Protein AF-A0A662Y427-F1 (afdb_monomer)

Secondary structure (DSSP, 8-state):
-HHHHHHTGGGGS-HHHHHHHHHHHHHHHHHHHHHHHHTT----GGGSSTTSHHHHHHHHHHHIIIIIHHHHHHHHHH-GGGHHHHHHHHHHHHHHHHHHHHHHHHS-GGGGSSSS-----

Solvent-accessible surface area (backbone atoms only — not comparable to full-atom values): 6923 Å² total; per-residue (Å²): 108,69,70,58,49,58,72,62,35,55,62,34,33,60,57,79,57,22,51,58,49,53,52,53,53,47,51,50,36,40,53,48,32,52,54,28,50,77,70,73,42,88,59,62,75,89,33,54,65,58,85,41,62,50,51,44,27,50,51,52,42,52,46,38,66,75,52,46,48,61,52,50,51,55,47,26,71,77,35,70,89,45,40,67,32,55,57,28,33,53,53,41,45,48,50,33,51,52,52,30,51,53,52,57,74,65,57,70,88,71,84,77,76,81,84,85,83,90,87,85,132

Sequence (121 aa):
MLIHGADLGSVARPLAVTLKWVDRVCAEFAQQAERSAALGLFVPPHLLNLDDEATRYRLQMNFIDYLVAPLWTTIGGLLPAARPMLGHLQANRLYFSEQAALLTARRPSSAVAGAATDAEG

Foldseek 3Di:
DVVVCVVVLQLLDAQVSVVVVLVVVLVVLLVVQVVCVVVVHDRDPLSPPSVDLLSSLVSSLCCLPPPNQVVLVVVCVVDVVSVSSNVNNVVNNVVSVVVNVVVVVPDDPPPPPPDPDDPDD

Structure (mmCIF, N/CA/C/O backbone):
data_AF-A0A662Y427-F1
#
_entry.id   AF-A0A662Y427-F1
#
loop_
_atom_site.group_PDB
_atom_site.id
_atom_site.type_symbol
_atom_site.label_atom_id
_atom_site.label_alt_id
_atom_site.label_comp_id
_atom_site.label_asym_id
_atom_site.label_entity_id
_atom_site.label_seq_id
_atom_site.pdbx_PDB_ins_code
_atom_site.Cartn_x
_atom_site.Cartn_y
_atom_site.Cartn_z
_atom_site.occupancy
_atom_site.B_iso_or_equiv
_atom_site.auth_seq_id
_atom_site.auth_comp_id
_atom_site.auth_asym_id
_atom_site.auth_atom_id
_atom_site.pdbx_PDB_model_num
ATOM 1 N N . MET A 1 1 ? 9.603 -18.472 0.331 1.00 73.38 1 MET A N 1
ATOM 2 C CA . MET A 1 1 ? 9.702 -17.166 -0.361 1.00 73.38 1 MET A CA 1
ATOM 3 C C . MET A 1 1 ? 8.792 -17.057 -1.574 1.00 73.38 1 MET A C 1
ATOM 5 O O . MET A 1 1 ? 8.032 -16.108 -1.616 1.00 73.38 1 MET A O 1
ATOM 9 N N . LEU A 1 2 ? 8.791 -18.003 -2.522 1.00 83.81 2 LEU A N 1
ATOM 10 C CA . LEU A 1 2 ? 7.975 -17.870 -3.744 1.00 83.81 2 LEU A CA 1
ATOM 11 C C . LEU A 1 2 ? 6.461 -17.893 -3.500 1.00 83.81 2 LEU A C 1
ATOM 13 O O . LEU A 1 2 ? 5.758 -17.056 -4.048 1.00 83.81 2 LEU A O 1
ATOM 17 N N . ILE A 1 3 ? 5.975 -18.788 -2.633 1.00 88.75 3 ILE A N 1
ATOM 18 C CA . ILE A 1 3 ? 4.550 -18.841 -2.255 1.00 88.75 3 ILE A CA 1
ATOM 19 C C . ILE A 1 3 ? 4.118 -17.523 -1.597 1.00 88.75 3 ILE A C 1
ATOM 21 O O . ILE A 1 3 ? 3.117 -16.937 -1.985 1.00 88.75 3 ILE A O 1
ATOM 25 N N . HIS A 1 4 ? 4.921 -17.008 -0.666 1.00 85.69 4 HIS A N 1
ATOM 26 C CA . HIS A 1 4 ? 4.637 -15.732 -0.007 1.00 85.69 4 HIS A CA 1
ATOM 27 C C . HIS A 1 4 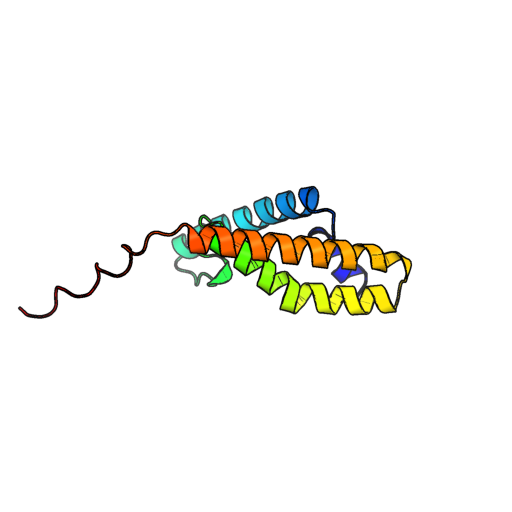? 4.739 -14.530 -0.966 1.00 85.69 4 HIS A C 1
ATOM 29 O O . HIS A 1 4 ? 3.929 -13.614 -0.908 1.00 85.69 4 HIS A O 1
ATOM 35 N N . GLY A 1 5 ? 5.688 -14.548 -1.906 1.00 86.19 5 GLY A N 1
ATOM 36 C CA . GLY A 1 5 ? 5.761 -13.545 -2.970 1.00 86.19 5 GLY A CA 1
ATOM 37 C C . GLY A 1 5 ? 4.550 -13.578 -3.901 1.00 86.19 5 GLY A C 1
ATOM 38 O O . GLY A 1 5 ? 4.107 -12.529 -4.357 1.00 86.19 5 GLY A O 1
ATOM 39 N N . ALA A 1 6 ? 3.989 -14.761 -4.168 1.00 89.50 6 ALA A N 1
ATOM 40 C CA . ALA A 1 6 ? 2.758 -14.892 -4.941 1.00 89.50 6 ALA A CA 1
ATOM 41 C C . ALA A 1 6 ? 1.550 -14.307 -4.191 1.00 89.50 6 ALA A C 1
ATOM 43 O O . ALA A 1 6 ? 0.764 -13.588 -4.806 1.00 89.50 6 ALA A O 1
ATOM 44 N N . ASP A 1 7 ? 1.455 -14.554 -2.882 1.00 92.06 7 ASP A N 1
ATOM 45 C CA . ASP A 1 7 ? 0.417 -14.005 -1.999 1.00 92.06 7 ASP A CA 1
ATOM 46 C C . ASP A 1 7 ? 0.425 -12.465 -1.994 1.00 92.06 7 ASP A C 1
ATOM 48 O O . ASP A 1 7 ? -0.584 -11.816 -2.262 1.00 92.06 7 ASP A O 1
ATOM 52 N N . LEU A 1 8 ? 1.608 -11.860 -1.852 1.00 92.12 8 LEU A N 1
ATOM 53 C CA . LEU A 1 8 ? 1.785 -10.404 -1.894 1.00 92.12 8 LEU A CA 1
ATOM 54 C C . LEU A 1 8 ? 2.022 -9.856 -3.310 1.00 92.12 8 LEU A C 1
ATOM 56 O O . LEU A 1 8 ? 2.538 -8.754 -3.489 1.00 92.12 8 LEU A O 1
ATOM 60 N N . GLY A 1 9 ? 1.704 -10.619 -4.355 1.00 89.56 9 GLY A N 1
ATOM 61 C CA . GLY A 1 9 ? 2.092 -10.261 -5.718 1.00 89.56 9 GLY A CA 1
ATOM 62 C C . GLY A 1 9 ? 1.283 -9.123 -6.334 1.00 89.56 9 GLY A C 1
ATOM 63 O O . GLY A 1 9 ? 1.752 -8.499 -7.285 1.00 89.56 9 GLY A O 1
ATOM 64 N N . SER A 1 10 ? 0.092 -8.832 -5.805 1.00 92.88 10 SER A N 1
ATOM 65 C CA . SER A 1 10 ? -0.845 -7.827 -6.333 1.00 92.88 10 SER A CA 1
ATOM 66 C C . SER A 1 10 ? -0.275 -6.402 -6.347 1.00 92.88 10 SER A C 1
ATOM 68 O O . SER A 1 10 ? -0.527 -5.640 -7.282 1.00 92.88 10 SER A O 1
ATOM 70 N N . VAL A 1 11 ? 0.549 -6.059 -5.359 1.00 93.94 11 VAL A N 1
ATOM 71 C CA . VAL A 1 11 ? 1.230 -4.758 -5.214 1.00 93.94 11 VAL A CA 1
ATOM 72 C C . VAL A 1 11 ? 2.413 -4.574 -6.168 1.00 93.94 11 VAL A C 1
ATOM 74 O O . VAL A 1 11 ? 2.834 -3.446 -6.413 1.00 93.94 11 VAL A O 1
ATOM 77 N N . ALA A 1 12 ? 2.896 -5.660 -6.775 1.00 94.62 12 ALA A N 1
ATOM 78 C CA . ALA A 1 12 ? 3.960 -5.657 -7.781 1.00 94.62 12 ALA A CA 1
ATOM 79 C C . ALA A 1 12 ? 3.430 -5.871 -9.222 1.00 94.62 12 ALA A C 1
ATOM 81 O O . ALA A 1 12 ? 4.161 -6.286 -10.131 1.00 94.62 12 ALA A O 1
ATOM 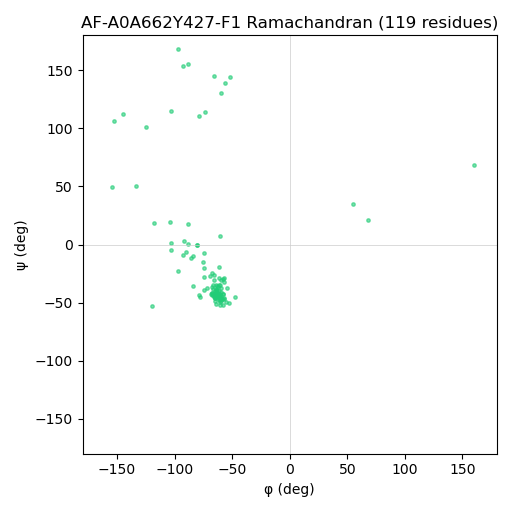82 N N . ARG A 1 13 ? 2.131 -5.636 -9.444 1.00 96.00 13 ARG A N 1
ATOM 83 C CA . ARG A 1 13 ? 1.479 -5.646 -10.766 1.00 96.00 13 ARG A CA 1
ATOM 84 C C . ARG A 1 13 ? 1.367 -4.225 -11.331 1.00 96.00 13 ARG A C 1
ATOM 86 O O . ARG A 1 13 ? 1.588 -3.268 -10.593 1.00 96.00 13 ARG A O 1
ATOM 93 N N . PRO A 1 14 ? 1.025 -4.065 -12.626 1.00 97.44 14 PRO A N 1
ATOM 94 C CA . PRO A 1 14 ? 0.722 -2.749 -13.177 1.00 97.44 14 PRO A CA 1
ATOM 95 C C . PRO A 1 14 ? -0.321 -2.009 -12.333 1.00 97.44 14 PRO A C 1
ATOM 97 O O . PRO A 1 14 ? -1.266 -2.631 -11.839 1.00 97.44 14 PRO A O 1
ATOM 100 N N . LEU A 1 15 ? -0.172 -0.688 -12.223 1.00 97.69 15 LEU A N 1
ATOM 101 C CA . LEU A 1 15 ? -0.923 0.161 -11.294 1.00 97.69 15 LEU A CA 1
ATOM 102 C C . LEU A 1 15 ? -2.436 -0.097 -11.300 1.00 97.69 15 LEU A C 1
ATOM 104 O O . LEU A 1 15 ? -3.037 -0.257 -10.244 1.00 97.69 15 LEU A O 1
ATOM 108 N N . ALA A 1 16 ? -3.054 -0.224 -12.477 1.00 97.69 16 ALA A N 1
ATOM 109 C CA . ALA A 1 16 ? -4.495 -0.464 -12.596 1.00 97.69 16 ALA A CA 1
ATOM 110 C C . ALA A 1 16 ? -4.966 -1.761 -11.908 1.00 97.69 16 ALA A C 1
ATOM 112 O O . ALA A 1 16 ? -6.100 -1.845 -11.440 1.00 97.69 16 ALA A O 1
ATOM 113 N N . VAL A 1 17 ? -4.112 -2.787 -11.852 1.00 98.00 17 VAL A N 1
ATOM 114 C CA . VAL A 1 17 ? -4.390 -4.028 -11.116 1.00 98.00 17 VAL A CA 1
ATOM 115 C C . VAL A 1 17 ? -4.175 -3.805 -9.627 1.00 98.00 17 VAL A C 1
ATOM 117 O O . VAL A 1 17 ? -5.023 -4.204 -8.832 1.00 98.00 17 VAL A O 1
ATOM 120 N N . THR A 1 18 ? -3.074 -3.155 -9.250 1.00 97.75 18 THR A N 1
ATOM 121 C CA . THR A 1 18 ? -2.770 -2.847 -7.851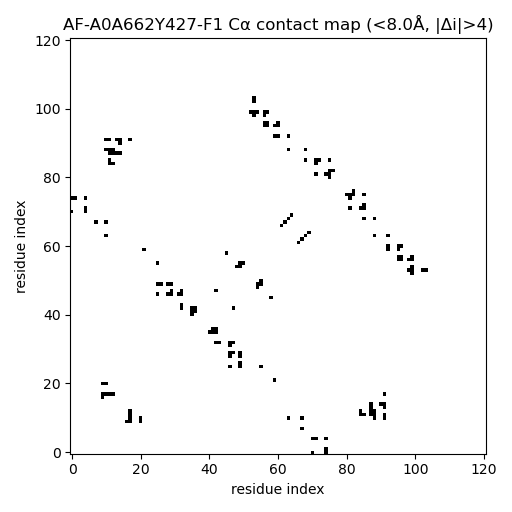 1.00 97.75 18 THR A CA 1
ATOM 122 C C . THR A 1 18 ? -3.889 -2.037 -7.204 1.00 97.75 18 THR A C 1
ATOM 124 O O . THR A 1 18 ? -4.381 -2.447 -6.160 1.00 97.75 18 THR A O 1
ATOM 127 N N . LEU A 1 19 ? -4.386 -0.979 -7.851 1.00 97.75 19 LEU A N 1
ATOM 128 C CA . LEU A 1 19 ? -5.472 -0.146 -7.321 1.00 97.75 19 LEU A CA 1
ATOM 129 C C . LEU A 1 19 ? -6.747 -0.948 -7.023 1.00 97.75 19 LEU A C 1
ATOM 131 O O . LEU A 1 19 ? -7.303 -0.820 -5.938 1.00 97.75 19 LEU A O 1
ATOM 135 N N . LYS A 1 20 ? -7.144 -1.872 -7.908 1.00 98.00 20 LYS A N 1
ATOM 136 C CA . LYS A 1 20 ? -8.304 -2.752 -7.666 1.00 98.00 20 LYS A CA 1
ATOM 137 C C . LYS A 1 20 ? -8.141 -3.611 -6.412 1.00 98.00 20 LYS A C 1
ATOM 139 O O . LYS A 1 20 ? -9.119 -3.879 -5.719 1.00 98.00 20 LYS A O 1
ATOM 144 N N . TRP A 1 21 ? -6.928 -4.090 -6.144 1.00 97.94 21 TRP A N 1
ATOM 145 C CA . TRP A 1 21 ? -6.646 -4.862 -4.935 1.00 97.94 21 TRP A CA 1
ATOM 146 C C . TRP A 1 21 ? -6.596 -3.976 -3.694 1.00 97.94 21 TRP A C 1
ATOM 148 O O . TRP A 1 21 ? -7.150 -4.362 -2.670 1.00 97.94 21 TRP A O 1
ATOM 158 N N . VAL A 1 22 ? -6.019 -2.777 -3.801 1.00 97.25 22 VAL A N 1
ATOM 159 C CA . VAL A 1 22 ? -6.025 -1.779 -2.723 1.00 97.25 22 VAL A CA 1
ATOM 160 C C . VAL A 1 22 ? -7.457 -1.417 -2.322 1.00 97.25 22 VAL A C 1
ATOM 162 O O . VAL A 1 22 ? -7.750 -1.356 -1.133 1.00 97.25 22 VAL A O 1
ATOM 165 N N . ASP A 1 23 ? -8.369 -1.233 -3.279 1.00 97.06 23 ASP A N 1
ATOM 166 C CA . ASP A 1 23 ? -9.794 -0.999 -3.003 1.00 97.06 23 ASP A CA 1
ATOM 167 C C . ASP A 1 23 ? -10.435 -2.146 -2.225 1.00 97.06 23 ASP A C 1
ATOM 169 O O . ASP A 1 23 ? -11.071 -1.919 -1.198 1.00 97.06 23 ASP A O 1
ATOM 173 N N . ARG A 1 24 ? -10.226 -3.385 -2.673 1.00 97.75 24 ARG A N 1
ATOM 174 C CA . ARG A 1 24 ? -10.819 -4.569 -2.039 1.00 97.75 24 ARG A CA 1
ATOM 175 C C . ARG A 1 24 ? -10.304 -4.786 -0.619 1.00 97.75 24 ARG A C 1
ATOM 177 O O . ARG A 1 24 ? -11.108 -4.996 0.281 1.00 97.75 24 ARG A O 1
ATOM 184 N N . VAL A 1 25 ? -8.990 -4.688 -0.417 1.00 97.12 25 VAL A N 1
ATOM 185 C CA . VAL A 1 25 ? -8.366 -4.888 0.899 1.00 97.12 25 VAL A CA 1
ATOM 186 C C . VAL A 1 25 ? -8.761 -3.772 1.864 1.00 97.12 25 VAL A C 1
ATOM 188 O O . VAL A 1 25 ? -9.129 -4.054 2.999 1.00 97.12 25 VAL A O 1
ATOM 191 N N . CYS A 1 26 ? -8.759 -2.506 1.427 1.00 97.62 26 CYS A N 1
ATOM 192 C CA . CYS A 1 26 ? -9.208 -1.406 2.284 1.00 97.62 26 CYS A CA 1
ATOM 193 C C . CYS A 1 26 ? -10.693 -1.536 2.657 1.00 97.62 26 CYS A C 1
ATOM 195 O O . CYS A 1 26 ? -11.049 -1.265 3.802 1.00 97.62 26 CYS A O 1
ATOM 197 N N . ALA A 1 27 ? -11.550 -1.974 1.729 1.00 97.44 27 ALA A N 1
ATOM 198 C CA . ALA A 1 27 ? -12.961 -2.217 2.021 1.00 97.44 27 ALA A CA 1
ATOM 199 C C . ALA A 1 27 ? -13.151 -3.351 3.043 1.00 97.44 27 ALA A C 1
ATOM 201 O O . ALA A 1 27 ? -13.978 -3.233 3.944 1.00 97.44 27 ALA A O 1
ATOM 202 N N . GLU A 1 28 ? -12.372 -4.428 2.934 1.00 98.12 28 GLU A N 1
ATOM 203 C CA . GLU A 1 28 ? -12.381 -5.523 3.906 1.00 98.12 28 GLU A CA 1
ATOM 204 C C . GLU A 1 28 ? -11.907 -5.058 5.291 1.00 98.12 28 GLU A C 1
ATOM 206 O O . GLU A 1 28 ? -12.573 -5.324 6.290 1.00 98.12 28 GLU A O 1
ATOM 211 N N . PHE A 1 29 ? -10.816 -4.290 5.352 1.00 98.31 29 PHE A N 1
ATOM 212 C CA . PHE A 1 29 ? -10.295 -3.715 6.595 1.00 98.31 29 PHE A CA 1
ATOM 213 C C . PHE A 1 29 ? -11.299 -2.787 7.278 1.00 98.31 29 PHE A C 1
ATOM 215 O O . PHE A 1 29 ? -11.485 -2.883 8.490 1.00 98.31 29 PHE A O 1
ATOM 222 N N . ALA A 1 30 ? -11.987 -1.935 6.514 1.00 97.25 30 ALA A N 1
ATOM 223 C CA . ALA A 1 30 ? -13.025 -1.060 7.049 1.00 97.25 30 A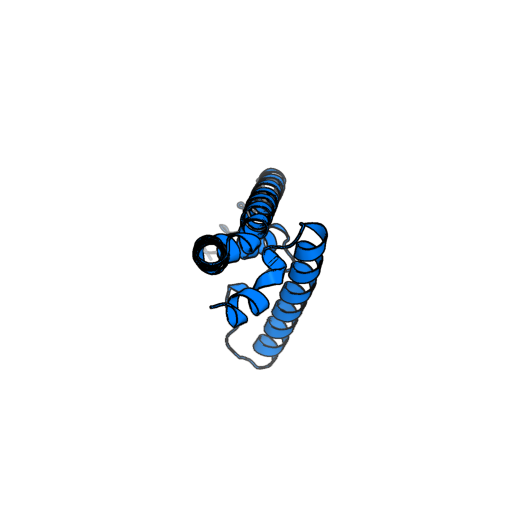LA A CA 1
ATOM 224 C C . ALA A 1 30 ? -14.206 -1.862 7.626 1.00 97.25 30 ALA A C 1
ATOM 226 O O . ALA A 1 30 ? -14.656 -1.591 8.738 1.00 97.25 30 ALA A O 1
ATOM 227 N N . GLN A 1 31 ? -14.659 -2.908 6.925 1.00 97.69 31 GLN A N 1
ATOM 228 C CA . GLN A 1 31 ? -15.713 -3.794 7.435 1.00 97.69 31 GLN A CA 1
ATOM 229 C C . GLN A 1 31 ? -15.274 -4.553 8.690 1.00 97.69 31 GLN A C 1
ATOM 231 O O . GLN A 1 31 ? -16.070 -4.760 9.605 1.00 97.69 31 GLN A O 1
ATOM 236 N N . GLN A 1 32 ? -14.014 -4.987 8.748 1.00 98.06 32 GLN A N 1
ATOM 237 C CA . GLN A 1 32 ? -13.466 -5.623 9.940 1.00 98.06 32 GLN A CA 1
ATOM 238 C C . GLN A 1 32 ? -13.427 -4.639 11.115 1.00 98.06 32 GLN A C 1
ATOM 240 O O . GLN A 1 32 ? -13.838 -5.008 12.213 1.00 98.06 32 GLN A O 1
ATOM 245 N N . ALA A 1 33 ? -12.993 -3.397 10.884 1.00 98.00 33 ALA A N 1
ATOM 246 C CA . ALA A 1 33 ? -12.970 -2.337 11.890 1.00 98.00 33 ALA A CA 1
ATOM 247 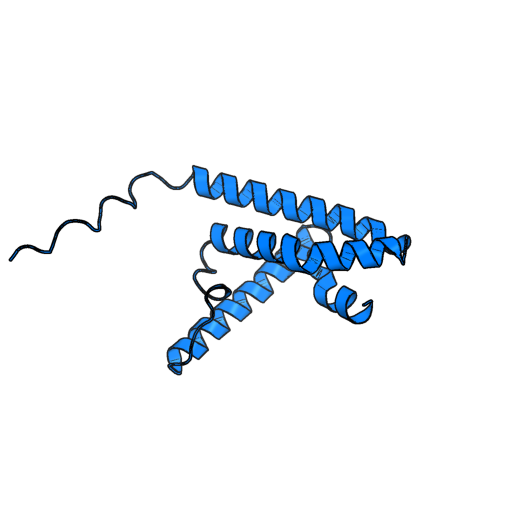C C . ALA A 1 33 ? -14.351 -2.124 12.518 1.00 98.00 33 ALA A C 1
ATOM 249 O O . ALA A 1 33 ? -14.484 -2.126 13.740 1.00 98.00 33 ALA A O 1
ATOM 250 N N . GLU A 1 34 ? -15.377 -1.999 11.672 1.00 97.69 34 GLU A N 1
ATOM 251 C CA . GLU A 1 34 ? -16.764 -1.794 12.087 1.00 97.69 34 GLU A CA 1
ATOM 252 C C . GLU A 1 34 ? -17.272 -2.953 12.952 1.00 97.69 34 GLU A C 1
ATOM 254 O O . GLU A 1 34 ? -17.780 -2.739 14.054 1.00 97.69 34 GLU A O 1
ATOM 259 N N . ARG A 1 35 ? -17.078 -4.198 12.499 1.00 98.06 35 ARG A N 1
ATOM 260 C CA . ARG A 1 35 ? -17.519 -5.388 13.245 1.00 98.06 35 ARG A CA 1
ATOM 261 C C . ARG A 1 35 ? -16.779 -5.537 14.569 1.00 98.06 35 ARG A C 1
ATOM 263 O O . ARG A 1 35 ? -17.401 -5.854 15.579 1.00 98.06 35 ARG A O 1
ATOM 270 N N . SER A 1 36 ? -15.467 -5.305 14.582 1.00 98.06 36 SER A N 1
ATOM 271 C CA . SER A 1 36 ? -14.666 -5.346 15.806 1.00 98.06 36 SER A CA 1
ATOM 272 C C . SER A 1 36 ? -15.127 -4.285 16.806 1.00 98.06 36 SER A C 1
ATOM 274 O O . SER A 1 36 ? -15.328 -4.618 17.972 1.00 98.06 36 SER A O 1
ATOM 276 N N . ALA A 1 37 ? -15.386 -3.053 16.357 1.00 97.44 37 ALA A N 1
ATOM 277 C CA . ALA A 1 37 ? -15.909 -1.989 17.210 1.00 97.44 37 ALA A CA 1
ATOM 278 C C . ALA A 1 37 ? -17.299 -2.327 17.776 1.00 97.44 37 ALA A C 1
ATOM 280 O O . ALA A 1 37 ? -17.524 -2.169 18.975 1.00 97.44 37 ALA A O 1
ATOM 281 N N . ALA A 1 38 ? -18.206 -2.860 16.950 1.00 98.00 38 ALA A N 1
ATOM 282 C CA . ALA A 1 38 ? -19.547 -3.269 17.378 1.00 98.00 38 ALA A CA 1
ATOM 283 C C . ALA A 1 38 ? -19.529 -4.380 18.445 1.00 98.00 38 ALA A C 1
ATOM 285 O O . ALA A 1 38 ? -20.427 -4.460 19.280 1.00 98.00 38 ALA A O 1
ATOM 286 N N . LEU A 1 39 ? -18.493 -5.222 18.436 1.00 98.12 39 LEU A N 1
ATOM 287 C CA . LEU A 1 39 ? -18.268 -6.277 19.427 1.00 98.12 39 LEU A CA 1
ATOM 288 C C . LEU A 1 39 ? -17.474 -5.804 20.659 1.00 98.12 39 LEU A C 1
ATOM 290 O O . LEU A 1 39 ? -17.186 -6.615 21.537 1.00 98.12 39 LEU A O 1
ATOM 294 N N . GLY A 1 40 ? -17.083 -4.527 20.730 1.00 97.81 40 GLY A N 1
ATOM 295 C CA . GLY A 1 40 ? -16.230 -4.003 21.803 1.00 97.81 40 GLY A CA 1
ATOM 296 C C . GLY A 1 40 ? -14.794 -4.544 21.775 1.00 97.81 40 GLY A C 1
ATOM 297 O O . GLY A 1 40 ? -14.112 -4.539 22.799 1.00 97.81 40 GLY A O 1
ATOM 298 N N . LEU A 1 41 ? -14.330 -5.039 20.623 1.00 98.12 41 LEU A N 1
ATOM 299 C CA . LEU A 1 41 ? -12.972 -5.543 20.429 1.00 98.12 41 LEU A CA 1
ATOM 300 C C . LEU A 1 41 ? -12.020 -4.419 20.014 1.00 98.12 41 LEU A C 1
ATOM 302 O O . LEU A 1 41 ? -12.411 -3.424 19.405 1.00 98.12 41 LEU A O 1
ATOM 306 N N . PHE A 1 42 ? -10.732 -4.615 20.297 1.00 97.12 42 PHE A N 1
ATOM 307 C CA . PHE A 1 42 ? -9.682 -3.718 19.827 1.00 97.12 42 PHE A CA 1
ATOM 308 C C . PHE A 1 42 ? -9.665 -3.642 18.293 1.00 97.12 42 PHE A C 1
ATOM 310 O O . PHE A 1 42 ? -9.612 -4.671 17.615 1.00 97.12 42 PHE A O 1
ATOM 317 N N . VAL A 1 43 ? -9.647 -2.418 17.758 1.00 97.69 43 VAL A N 1
ATOM 318 C CA . VAL A 1 43 ? -9.484 -2.151 16.326 1.00 97.69 43 VAL A CA 1
ATOM 319 C C . VAL A 1 43 ? -8.051 -1.681 16.063 1.00 97.69 43 VAL A C 1
ATOM 321 O O . VAL A 1 43 ? -7.664 -0.608 16.532 1.00 97.69 43 VAL A O 1
ATOM 324 N N . PRO A 1 44 ? -7.245 -2.449 15.311 1.00 96.19 44 PRO A N 1
ATOM 325 C CA . PRO A 1 44 ? -5.902 -2.034 14.935 1.00 96.19 44 PRO A CA 1
ATOM 326 C C . PRO A 1 44 ? -5.887 -0.685 14.190 1.00 96.19 44 PRO A C 1
ATOM 328 O O . PRO A 1 44 ? -6.693 -0.488 13.281 1.00 96.19 44 PRO A O 1
ATOM 331 N N . PRO A 1 45 ? -4.929 0.221 14.468 1.00 94.94 45 PRO A N 1
ATOM 332 C CA . PRO A 1 45 ? -4.918 1.560 13.870 1.00 94.94 45 PRO A CA 1
ATOM 333 C C . PRO A 1 45 ? -4.893 1.599 12.336 1.00 94.94 45 PRO A C 1
ATOM 335 O O . PRO A 1 45 ? -5.421 2.527 11.737 1.00 94.94 45 PRO A O 1
ATOM 338 N N . HIS A 1 46 ? -4.304 0.592 11.685 1.00 95.06 46 HIS A N 1
ATOM 339 C CA . HIS A 1 46 ? -4.211 0.523 10.221 1.00 95.06 46 HIS A CA 1
ATOM 340 C C . HIS A 1 46 ? -5.533 0.151 9.524 1.00 95.06 46 HIS A C 1
ATOM 342 O O . HIS A 1 46 ? -5.599 0.191 8.298 1.00 95.06 46 HIS A O 1
ATOM 348 N N . LEU A 1 47 ? -6.568 -0.205 10.291 1.00 97.06 47 LEU A N 1
ATOM 349 C CA . LEU A 1 47 ? -7.929 -0.457 9.805 1.00 97.06 47 LEU A CA 1
ATOM 350 C C . LEU A 1 47 ? -8.815 0.801 9.884 1.00 97.06 47 LEU A C 1
ATOM 352 O O . LEU A 1 47 ? -9.932 0.795 9.373 1.00 97.06 47 LEU A O 1
ATOM 356 N N . LEU A 1 48 ? -8.339 1.872 10.529 1.00 94.88 48 LEU A N 1
ATOM 357 C CA . LEU A 1 48 ? -9.105 3.093 10.778 1.00 94.88 48 LEU A CA 1
ATOM 358 C C . LEU A 1 48 ? -8.895 4.141 9.680 1.00 94.88 48 LEU A C 1
ATOM 360 O O . LEU A 1 48 ? -7.832 4.209 9.061 1.00 94.88 48 LEU A O 1
ATOM 364 N N . ASN A 1 49 ? -9.900 5.005 9.500 1.00 94.44 49 ASN A N 1
ATOM 365 C CA . ASN A 1 49 ? -9.878 6.157 8.587 1.00 94.44 49 ASN A CA 1
ATOM 366 C C . ASN A 1 49 ? -9.528 5.782 7.133 1.00 94.44 49 ASN A C 1
ATOM 368 O O . ASN A 1 49 ? -8.826 6.516 6.437 1.00 94.44 49 ASN A O 1
ATOM 372 N N . LEU A 1 50 ? -9.968 4.602 6.685 1.00 95.75 50 LEU A N 1
ATOM 373 C CA . LEU A 1 50 ? -9.726 4.111 5.324 1.00 95.75 50 LEU A CA 1
ATOM 374 C C . LEU A 1 50 ? -10.688 4.705 4.286 1.00 95.75 50 LEU A C 1
ATOM 376 O O . LEU A 1 50 ? -10.564 4.393 3.108 1.00 95.75 50 LEU A O 1
ATOM 380 N N . ASP A 1 51 ? -11.617 5.561 4.697 1.00 93.12 51 ASP A N 1
ATOM 381 C CA . ASP A 1 51 ? -12.388 6.462 3.839 1.00 93.12 51 ASP A CA 1
ATOM 382 C C . ASP A 1 51 ? -11.543 7.652 3.338 1.00 93.12 51 ASP A C 1
ATOM 384 O O . ASP A 1 51 ? -11.760 8.143 2.230 1.00 93.12 51 ASP A O 1
ATOM 388 N N . ASP A 1 52 ? -10.521 8.070 4.095 1.00 94.00 52 ASP A N 1
ATOM 389 C CA . ASP A 1 52 ? -9.557 9.094 3.680 1.00 94.00 52 ASP A CA 1
ATOM 390 C C . ASP A 1 52 ? -8.505 8.508 2.724 1.00 94.00 52 ASP A C 1
ATOM 392 O O . ASP A 1 52 ? -7.610 7.754 3.120 1.00 94.00 52 ASP A O 1
ATOM 396 N N . GLU A 1 53 ? -8.553 8.912 1.452 1.00 94.00 53 GLU A N 1
ATOM 397 C CA . GLU A 1 53 ? -7.601 8.457 0.429 1.00 94.00 53 GLU A CA 1
ATOM 398 C C . GLU A 1 53 ? -6.137 8.690 0.822 1.00 94.00 53 GLU A C 1
ATOM 400 O O . GLU A 1 53 ? -5.286 7.833 0.580 1.00 94.00 53 GLU A O 1
ATOM 405 N N . ALA A 1 54 ? -5.824 9.807 1.489 1.00 94.25 54 ALA A N 1
ATOM 406 C CA . ALA A 1 54 ? -4.458 10.090 1.919 1.00 94.25 54 ALA A CA 1
ATOM 407 C C . ALA A 1 54 ? -3.957 9.050 2.937 1.00 94.25 54 ALA A C 1
ATOM 409 O O . ALA A 1 54 ? -2.786 8.662 2.913 1.00 94.25 54 ALA A O 1
ATOM 410 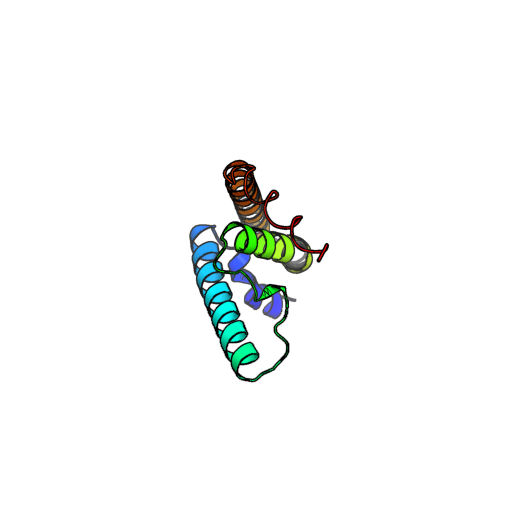N N . THR A 1 55 ? -4.839 8.567 3.814 1.00 95.00 55 THR A N 1
ATOM 411 C CA . THR A 1 55 ? -4.546 7.482 4.757 1.00 95.00 55 THR A CA 1
ATOM 412 C C . THR A 1 55 ? -4.344 6.160 4.029 1.00 95.00 55 THR A C 1
ATOM 414 O O . THR A 1 55 ? -3.357 5.473 4.301 1.00 95.00 55 THR A O 1
ATOM 417 N N . ARG A 1 56 ? -5.180 5.845 3.033 1.00 97.00 56 ARG A N 1
ATOM 418 C CA . ARG A 1 56 ? -5.001 4.649 2.194 1.00 97.00 56 ARG A CA 1
ATOM 419 C C . ARG A 1 56 ? -3.659 4.665 1.459 1.00 97.00 56 ARG A C 1
ATOM 421 O O . ARG A 1 56 ? -2.950 3.662 1.474 1.00 97.00 56 ARG A O 1
ATOM 428 N N . TYR A 1 57 ? -3.267 5.791 0.862 1.00 97.00 57 TYR A N 1
ATOM 429 C CA . TYR A 1 57 ? -1.984 5.898 0.162 1.00 97.00 57 TYR A CA 1
ATOM 430 C C . TYR A 1 57 ? -0.796 5.752 1.114 1.00 97.00 57 TYR A C 1
ATOM 432 O O . TYR A 1 57 ? 0.116 4.983 0.816 1.00 97.00 57 TYR A O 1
ATOM 440 N N . ARG A 1 58 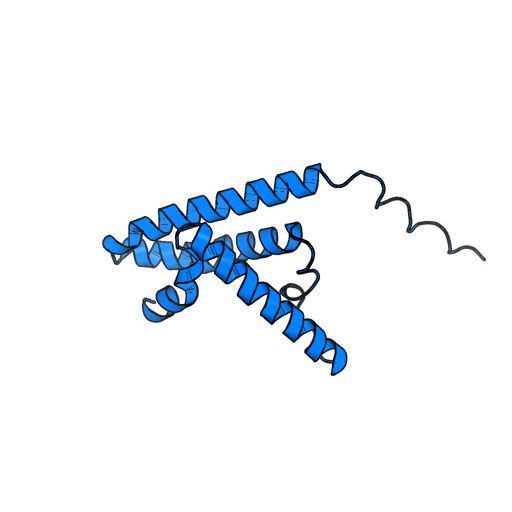? -0.828 6.387 2.295 1.00 96.06 58 ARG A N 1
ATOM 441 C CA . ARG A 1 58 ? 0.203 6.181 3.330 1.00 96.06 58 ARG A CA 1
ATOM 442 C C . ARG A 1 58 ? 0.289 4.722 3.784 1.00 96.06 58 ARG A C 1
ATOM 444 O O . ARG A 1 58 ? 1.392 4.204 3.941 1.00 96.06 58 ARG A O 1
ATOM 451 N N . LEU A 1 59 ? -0.850 4.048 3.954 1.00 97.00 59 LEU A N 1
ATOM 452 C CA . LEU A 1 59 ? -0.892 2.621 4.279 1.00 97.00 59 LEU A CA 1
ATOM 453 C C . LEU A 1 59 ? -0.183 1.787 3.201 1.00 97.00 59 LEU A C 1
ATOM 455 O O . LEU A 1 59 ? 0.662 0.958 3.535 1.00 97.00 59 LEU A O 1
ATOM 459 N N . GLN A 1 60 ? -0.470 2.040 1.919 1.00 97.88 60 GLN A N 1
ATOM 460 C CA . GLN A 1 60 ? 0.187 1.339 0.811 1.00 97.88 60 GLN A CA 1
ATOM 461 C C . GLN A 1 60 ? 1.685 1.639 0.729 1.00 97.88 60 GLN A C 1
ATOM 463 O O . GLN A 1 60 ? 2.474 0.728 0.495 1.00 97.88 60 GLN A O 1
ATOM 468 N N . MET A 1 61 ? 2.095 2.888 0.963 1.00 98.00 61 MET A N 1
ATOM 469 C CA . MET A 1 61 ? 3.508 3.271 1.016 1.00 98.00 61 MET A CA 1
ATOM 470 C C . MET A 1 61 ? 4.258 2.468 2.080 1.00 98.00 61 MET A C 1
ATOM 472 O O . MET A 1 61 ? 5.246 1.813 1.764 1.00 98.00 61 MET A O 1
ATOM 476 N N . ASN A 1 62 ? 3.738 2.442 3.309 1.00 97.00 62 ASN A N 1
ATOM 477 C CA . ASN A 1 62 ? 4.345 1.698 4.411 1.00 97.00 62 ASN A CA 1
ATOM 478 C C . ASN A 1 62 ? 4.380 0.191 4.128 1.00 97.00 62 ASN A C 1
ATOM 480 O O . ASN A 1 62 ? 5.385 -0.468 4.387 1.00 97.00 62 ASN A O 1
ATOM 484 N N . PHE A 1 63 ? 3.299 -0.360 3.573 1.00 97.06 63 PHE A N 1
ATOM 485 C CA . PHE A 1 63 ? 3.244 -1.771 3.207 1.00 97.06 63 PHE A CA 1
ATOM 486 C C . PHE A 1 63 ? 4.307 -2.128 2.160 1.00 97.06 63 PHE A C 1
ATOM 488 O O . PHE A 1 63 ? 5.011 -3.133 2.295 1.00 97.06 63 PHE A O 1
ATOM 495 N N . ILE A 1 64 ? 4.474 -1.273 1.148 1.00 97.62 64 ILE A N 1
ATOM 496 C CA . ILE A 1 64 ? 5.499 -1.459 0.126 1.00 97.62 64 ILE A CA 1
ATOM 497 C C . ILE A 1 64 ? 6.899 -1.368 0.733 1.00 97.62 64 ILE A C 1
ATOM 499 O O . ILE A 1 64 ? 7.700 -2.277 0.525 1.00 97.62 64 ILE A O 1
ATOM 503 N N . ASP A 1 65 ? 7.180 -0.312 1.491 1.00 97.50 65 ASP A N 1
ATOM 504 C CA . ASP A 1 65 ? 8.529 -0.005 1.966 1.00 97.50 65 ASP A CA 1
ATOM 505 C C . ASP A 1 65 ? 9.033 -1.045 2.972 1.00 97.50 65 ASP A C 1
ATOM 507 O O . ASP A 1 65 ? 10.184 -1.479 2.896 1.00 97.50 65 ASP A O 1
ATOM 511 N N . TYR A 1 66 ? 8.168 -1.481 3.892 1.00 96.31 66 TYR A N 1
ATOM 512 C CA . TYR A 1 66 ? 8.585 -2.318 5.016 1.00 96.31 66 TYR A CA 1
ATOM 513 C C . TYR A 1 66 ? 8.377 -3.818 4.805 1.00 96.31 66 TYR A C 1
ATOM 515 O O . TYR A 1 66 ? 9.067 -4.607 5.449 1.00 96.31 66 TYR A O 1
ATOM 523 N N . LEU A 1 67 ? 7.465 -4.239 3.920 1.00 94.56 67 LEU A N 1
ATOM 524 C CA . LEU A 1 67 ? 7.175 -5.664 3.707 1.00 94.56 67 LEU A CA 1
ATOM 525 C C . LEU A 1 67 ? 7.456 -6.117 2.273 1.00 94.56 67 LEU A C 1
ATOM 527 O O . LEU A 1 67 ? 8.196 -7.077 2.051 1.00 94.56 67 LEU A O 1
ATOM 531 N N . VAL A 1 68 ? 6.888 -5.430 1.285 1.00 95.62 68 VAL A N 1
ATOM 532 C CA . VAL A 1 68 ? 6.844 -5.941 -0.094 1.00 95.62 68 VAL A CA 1
ATOM 533 C C . VAL A 1 68 ? 8.173 -5.738 -0.820 1.00 95.62 68 VAL A C 1
ATOM 535 O O . VAL A 1 68 ? 8.645 -6.652 -1.499 1.00 95.62 68 VAL A O 1
ATOM 538 N N . ALA A 1 69 ? 8.797 -4.566 -0.687 1.00 95.19 69 ALA A N 1
ATOM 539 C CA . ALA A 1 69 ? 10.038 -4.239 -1.383 1.00 95.19 69 ALA A CA 1
ATOM 540 C C . ALA A 1 69 ? 11.223 -5.108 -0.935 1.00 95.19 69 ALA A C 1
ATOM 542 O O . ALA A 1 69 ? 11.899 -5.645 -1.820 1.00 95.19 69 ALA A O 1
ATOM 543 N N . PRO A 1 70 ? 11.457 -5.352 0.373 1.00 95.31 70 PRO A N 1
ATOM 544 C CA . PRO A 1 70 ? 12.483 -6.299 0.805 1.00 95.31 70 PRO A CA 1
ATOM 545 C C . PRO A 1 70 ? 12.262 -7.703 0.222 1.00 95.31 70 PRO A C 1
ATOM 547 O O . PRO A 1 70 ? 13.182 -8.284 -0.357 1.00 95.31 70 PRO A O 1
ATOM 550 N N . LEU A 1 71 ? 11.023 -8.213 0.274 1.00 93.75 71 LEU A N 1
ATOM 551 C CA . LEU A 1 71 ? 10.664 -9.535 -0.247 1.00 93.75 71 LEU A CA 1
ATOM 552 C C . LEU A 1 71 ? 10.927 -9.661 -1.755 1.00 93.75 71 LEU A C 1
ATOM 554 O O . LEU A 1 71 ? 11.604 -10.593 -2.198 1.00 93.75 71 LEU A O 1
ATOM 558 N N . TRP A 1 72 ? 10.409 -8.726 -2.556 1.00 93.94 72 TRP A N 1
ATOM 559 C CA . TRP A 1 72 ? 10.569 -8.762 -4.012 1.00 93.94 72 TRP A CA 1
ATOM 560 C C . TRP A 1 72 ? 12.006 -8.493 -4.455 1.00 93.94 72 TRP A C 1
ATOM 562 O O . TRP A 1 72 ? 12.418 -9.017 -5.490 1.00 93.94 72 TRP A O 1
ATOM 572 N N . THR A 1 73 ? 12.792 -7.751 -3.670 1.00 94.56 73 THR A N 1
ATOM 573 C CA . THR A 1 73 ? 14.225 -7.548 -3.937 1.00 94.56 73 THR A CA 1
ATOM 574 C C . THR A 1 73 ? 14.980 -8.866 -3.819 1.00 94.56 73 THR A C 1
ATOM 576 O O . THR A 1 73 ? 15.725 -9.235 -4.729 1.00 94.56 73 THR A O 1
ATOM 579 N N . THR A 1 74 ? 14.726 -9.639 -2.758 1.00 94.44 74 THR A N 1
ATOM 580 C CA . THR A 1 74 ? 15.304 -10.982 -2.612 1.00 94.44 74 THR A CA 1
ATOM 581 C C . THR A 1 74 ? 14.854 -11.913 -3.741 1.00 94.44 74 THR A C 1
ATOM 583 O O . THR A 1 74 ? 15.685 -12.588 -4.347 1.00 94.44 74 THR A O 1
ATOM 586 N N . ILE A 1 75 ? 13.560 -11.927 -4.084 1.00 92.94 75 ILE A N 1
ATOM 587 C CA . ILE A 1 75 ? 13.036 -12.774 -5.171 1.00 92.94 75 ILE A CA 1
ATOM 588 C C . ILE A 1 75 ? 13.650 -12.388 -6.527 1.00 92.94 75 ILE A C 1
ATOM 590 O O . ILE A 1 75 ? 14.043 -13.276 -7.279 1.00 92.94 75 ILE A O 1
ATOM 594 N N . GLY A 1 76 ? 13.790 -11.096 -6.836 1.00 93.62 76 GLY A N 1
ATOM 595 C CA . GLY A 1 76 ? 14.402 -10.608 -8.080 1.00 93.62 76 GLY A CA 1
ATOM 596 C C . GLY A 1 76 ? 15.906 -10.887 -8.196 1.00 93.62 76 GLY A C 1
ATOM 597 O O . GLY A 1 76 ? 16.431 -10.987 -9.311 1.00 93.62 76 GLY A O 1
ATOM 598 N N . GLY A 1 77 ? 16.590 -11.048 -7.059 1.00 94.06 77 GLY A N 1
ATOM 599 C CA . GLY A 1 77 ? 17.972 -11.526 -6.996 1.00 94.06 77 GLY A CA 1
ATOM 600 C C . GLY A 1 77 ? 18.105 -13.017 -7.326 1.00 94.06 77 GLY A C 1
ATOM 601 O O . GLY A 1 77 ? 19.051 -13.404 -8.005 1.00 94.06 77 GLY A O 1
ATOM 602 N N . LEU A 1 78 ? 17.138 -13.838 -6.899 1.00 93.81 78 LEU A N 1
ATOM 603 C CA . LEU A 1 78 ? 17.130 -15.293 -7.116 1.00 93.81 78 LEU A CA 1
ATOM 604 C C . LEU A 1 78 ? 16.555 -15.702 -8.481 1.00 93.81 78 LEU A C 1
ATOM 606 O O . LEU A 1 78 ? 17.010 -16.667 -9.087 1.00 93.81 78 LEU A O 1
ATOM 610 N N . LEU A 1 79 ? 15.542 -14.982 -8.965 1.00 92.94 79 LEU A N 1
ATOM 611 C CA . LEU A 1 79 ? 14.831 -15.261 -10.209 1.00 92.94 79 LEU A CA 1
ATOM 612 C C . LEU A 1 79 ? 14.866 -14.017 -11.102 1.00 92.94 79 LEU A C 1
ATOM 614 O O . LEU A 1 79 ? 14.056 -13.109 -10.917 1.00 92.94 79 LEU A O 1
ATOM 618 N N . PRO A 1 80 ? 15.741 -13.961 -12.121 1.00 92.75 80 PRO A N 1
ATOM 619 C CA . PRO A 1 80 ? 15.824 -12.808 -13.020 1.00 92.75 80 PRO A CA 1
ATOM 620 C C . PRO A 1 80 ? 14.501 -12.472 -13.723 1.00 92.75 80 PRO A C 1
ATOM 622 O O . PRO A 1 80 ? 14.197 -11.300 -13.933 1.00 92.75 80 PRO A O 1
ATOM 625 N N . ALA A 1 81 ? 13.673 -13.484 -14.008 1.00 91.31 81 ALA A N 1
ATOM 626 C CA . ALA A 1 81 ? 12.328 -13.309 -14.560 1.00 91.31 81 ALA A CA 1
ATOM 627 C C . ALA A 1 81 ? 11.394 -12.505 -13.636 1.00 91.31 81 ALA A C 1
ATOM 629 O O . ALA A 1 81 ? 10.390 -11.967 -14.095 1.00 91.31 81 ALA A O 1
ATOM 630 N N . ALA A 1 82 ? 11.725 -12.396 -12.345 1.00 90.38 82 ALA A N 1
ATOM 631 C CA . ALA A 1 82 ? 10.961 -11.630 -11.377 1.00 90.38 82 ALA A CA 1
ATOM 632 C C . ALA A 1 82 ? 11.300 -10.124 -11.360 1.00 90.38 82 ALA A C 1
ATOM 634 O O . ALA A 1 82 ? 10.592 -9.341 -10.735 1.00 90.38 82 ALA A O 1
ATOM 635 N N . ARG A 1 83 ? 12.356 -9.679 -12.051 1.00 92.62 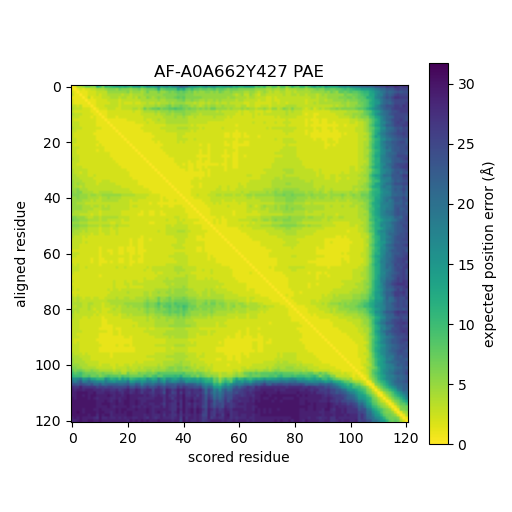83 ARG A N 1
ATOM 636 C CA . ARG A 1 83 ? 12.814 -8.277 -12.016 1.00 92.62 83 ARG A CA 1
ATOM 637 C C . ARG A 1 83 ? 11.798 -7.238 -12.511 1.00 92.62 83 ARG A C 1
ATOM 639 O O . ARG A 1 83 ? 11.756 -6.171 -11.904 1.00 92.62 83 ARG A O 1
ATOM 646 N N . PRO A 1 84 ? 10.944 -7.499 -13.524 1.00 94.50 84 PRO A N 1
ATOM 647 C CA . PRO A 1 84 ? 9.930 -6.525 -13.937 1.00 94.50 84 PRO A CA 1
ATOM 648 C C . PRO A 1 84 ? 8.978 -6.109 -12.803 1.00 94.50 84 PRO A C 1
ATOM 650 O O . PRO A 1 84 ? 8.506 -4.976 -12.773 1.00 94.50 84 PRO A O 1
ATOM 653 N N . MET A 1 85 ? 8.746 -6.993 -11.826 1.00 94.00 85 MET A N 1
ATOM 654 C CA . MET A 1 85 ? 7.889 -6.716 -10.669 1.00 94.00 85 MET A CA 1
ATOM 655 C C . MET A 1 85 ? 8.476 -5.630 -9.764 1.00 94.00 85 MET A C 1
ATOM 657 O O . MET A 1 85 ? 7.717 -4.855 -9.191 1.00 94.00 85 MET A O 1
ATOM 661 N N . LEU A 1 86 ? 9.806 -5.513 -9.686 1.00 94.69 86 LEU A N 1
ATOM 662 C CA . LEU A 1 86 ? 10.463 -4.422 -8.959 1.00 94.69 86 LEU A CA 1
ATOM 663 C C . LEU A 1 86 ? 10.206 -3.067 -9.624 1.00 94.69 86 LEU A C 1
ATOM 665 O O . LEU A 1 86 ? 9.956 -2.089 -8.926 1.00 94.69 86 LEU A O 1
ATOM 669 N N . GLY A 1 87 ? 10.197 -3.022 -10.961 1.00 95.75 87 GLY A N 1
ATOM 670 C CA . GLY A 1 87 ? 9.867 -1.808 -11.711 1.00 95.75 87 GLY A CA 1
ATOM 671 C C . GLY A 1 87 ? 8.426 -1.354 -11.469 1.00 95.75 87 GLY A C 1
ATOM 672 O O . GLY A 1 87 ? 8.186 -0.182 -11.184 1.00 95.75 87 GLY A O 1
ATOM 673 N N . HIS A 1 88 ? 7.467 -2.286 -11.490 1.00 97.06 88 HIS A N 1
ATOM 674 C CA . HIS A 1 88 ? 6.083 -1.972 -11.118 1.00 97.06 88 HIS A CA 1
ATOM 675 C C . HIS A 1 88 ? 5.968 -1.503 -9.667 1.00 97.06 88 HIS A C 1
ATOM 677 O O . HIS A 1 88 ? 5.271 -0.530 -9.399 1.00 97.06 88 HIS A O 1
ATOM 683 N N . LEU A 1 89 ? 6.662 -2.160 -8.736 1.00 96.75 89 LEU A N 1
ATOM 684 C CA . LEU A 1 89 ? 6.611 -1.804 -7.322 1.00 96.75 89 LEU A CA 1
ATOM 685 C C . LEU A 1 89 ? 7.122 -0.377 -7.074 1.00 96.75 89 LEU A C 1
ATOM 687 O O . LEU A 1 89 ? 6.482 0.384 -6.352 1.00 96.75 89 LEU A O 1
ATOM 691 N N . GLN A 1 90 ? 8.228 0.005 -7.721 1.00 97.19 90 GLN A N 1
ATOM 692 C CA . GLN A 1 90 ? 8.763 1.369 -7.678 1.00 97.19 90 GLN A CA 1
ATOM 693 C C . GLN A 1 90 ? 7.771 2.388 -8.252 1.00 97.19 90 GLN A C 1
ATOM 695 O O . GLN A 1 90 ? 7.499 3.403 -7.612 1.00 97.19 90 GLN A O 1
ATOM 700 N N . ALA A 1 91 ? 7.187 2.104 -9.420 1.00 98.06 91 ALA A N 1
ATOM 701 C CA . ALA A 1 91 ? 6.204 2.986 -10.050 1.00 98.06 91 ALA A CA 1
ATOM 702 C C . ALA A 1 91 ? 4.943 3.161 -9.185 1.00 98.06 91 ALA A C 1
ATOM 704 O O . ALA A 1 91 ? 4.480 4.282 -8.978 1.00 98.06 91 ALA A O 1
ATOM 705 N N . ASN A 1 92 ? 4.420 2.071 -8.621 1.00 98.38 92 ASN A N 1
ATOM 706 C CA . ASN A 1 92 ? 3.263 2.104 -7.728 1.00 98.38 92 ASN A CA 1
ATOM 707 C C . ASN A 1 92 ? 3.571 2.908 -6.457 1.00 98.38 92 ASN A C 1
ATOM 709 O O . ASN A 1 92 ? 2.763 3.728 -6.023 1.00 98.38 92 ASN A O 1
ATOM 713 N N . ARG A 1 93 ? 4.762 2.721 -5.873 1.00 98.25 93 ARG A N 1
ATOM 714 C CA . ARG A 1 93 ? 5.188 3.455 -4.677 1.00 98.25 93 ARG A CA 1
ATOM 715 C C . ARG A 1 93 ? 5.328 4.956 -4.920 1.00 98.25 93 ARG A C 1
ATOM 717 O O . ARG A 1 93 ? 4.972 5.741 -4.035 1.00 98.25 93 ARG A O 1
ATOM 724 N N . LEU A 1 94 ? 5.838 5.343 -6.090 1.00 98.31 94 LEU A N 1
ATOM 725 C CA . LEU A 1 94 ? 5.923 6.739 -6.516 1.00 98.31 94 LEU A CA 1
ATOM 726 C C . LEU A 1 94 ? 4.526 7.338 -6.687 1.00 98.31 94 LEU A C 1
ATOM 728 O O . LEU A 1 94 ? 4.244 8.375 -6.094 1.00 98.31 94 LEU A O 1
ATOM 732 N N . TYR A 1 95 ? 3.632 6.638 -7.391 1.00 98.38 95 TYR A N 1
ATOM 733 C CA . TYR A 1 95 ? 2.244 7.065 -7.563 1.00 98.38 95 TYR A CA 1
ATOM 734 C C . TYR A 1 95 ? 1.571 7.369 -6.216 1.00 98.38 95 TYR A C 1
ATOM 736 O O . TYR A 1 95 ? 1.035 8.459 -6.027 1.00 98.38 95 TYR A O 1
ATOM 744 N N . PHE A 1 96 ? 1.651 6.456 -5.240 1.00 98.12 96 PHE A N 1
ATOM 745 C CA . PHE A 1 96 ? 1.056 6.690 -3.918 1.00 98.12 96 PHE A CA 1
ATOM 746 C C . PHE A 1 96 ? 1.679 7.889 -3.192 1.00 98.12 96 PHE A C 1
ATOM 748 O O . PHE A 1 96 ? 0.963 8.641 -2.532 1.00 98.12 96 PHE A O 1
ATOM 755 N N . SER A 1 97 ? 2.990 8.101 -3.348 1.00 97.81 97 SER A N 1
ATOM 756 C CA . SER A 1 97 ? 3.689 9.263 -2.790 1.00 97.81 97 SER A CA 1
ATOM 757 C C . SER A 1 97 ? 3.160 10.578 -3.358 1.00 97.81 97 SER A C 1
ATOM 759 O O . SER A 1 97 ? 2.884 11.513 -2.608 1.00 97.81 97 SER A O 1
ATOM 761 N N . GLU A 1 98 ? 3.019 10.651 -4.681 1.00 97.50 98 GLU A N 1
ATOM 762 C CA . GLU A 1 98 ? 2.539 11.841 -5.381 1.00 97.50 98 GLU A CA 1
ATOM 763 C C . GLU A 1 98 ? 1.086 12.143 -5.010 1.00 97.50 98 GLU A C 1
ATOM 765 O O . GLU A 1 98 ? 0.764 13.278 -4.659 1.00 97.50 98 GLU A O 1
ATOM 770 N N . GLN A 1 99 ? 0.215 11.128 -4.992 1.00 97.06 99 GLN A N 1
ATOM 771 C CA . GLN A 1 99 ? -1.186 11.316 -4.608 1.00 97.06 99 GLN A CA 1
ATOM 772 C C . GLN A 1 99 ? -1.332 11.760 -3.145 1.00 97.06 99 GLN A C 1
ATOM 774 O O . GLN A 1 99 ? -2.095 12.682 -2.850 1.00 97.06 99 GLN A O 1
ATOM 779 N N . ALA A 1 100 ? -0.566 11.170 -2.222 1.00 94.50 100 ALA A N 1
ATOM 780 C CA . ALA A 1 100 ? -0.574 11.589 -0.822 1.00 94.50 100 ALA A CA 1
ATOM 781 C C . ALA A 1 100 ? -0.112 13.049 -0.651 1.00 94.50 100 ALA A C 1
ATOM 783 O O . ALA A 1 100 ? -0.709 13.800 0.129 1.00 94.50 100 ALA A O 1
ATOM 784 N N . ALA A 1 101 ? 0.914 13.474 -1.397 1.00 93.62 101 ALA A N 1
ATOM 785 C CA . ALA A 1 101 ? 1.397 14.853 -1.384 1.00 93.62 101 ALA A CA 1
ATOM 786 C C . ALA A 1 101 ? 0.346 15.832 -1.934 1.00 93.62 101 ALA A C 1
ATOM 788 O O . ALA A 1 101 ? 0.078 16.859 -1.307 1.00 93.62 101 ALA A O 1
ATOM 789 N N . LEU A 1 102 ? -0.309 15.486 -3.048 1.00 94.38 102 LEU A N 1
ATOM 790 C CA . LEU A 1 102 ? -1.380 16.292 -3.641 1.00 94.38 102 LEU A CA 1
ATOM 791 C C . LEU A 1 102 ? -2.560 16.477 -2.681 1.00 94.38 102 LEU A C 1
ATOM 793 O O . LEU A 1 102 ? -3.053 17.592 -2.519 1.00 94.38 102 LEU A O 1
ATOM 797 N N . LEU A 1 103 ? -3.002 15.412 -2.010 1.00 91.88 103 LEU A N 1
ATOM 798 C CA . LEU A 1 103 ? -4.097 15.498 -1.039 1.00 91.88 103 LEU A CA 1
ATOM 799 C C . LEU A 1 103 ? -3.718 16.317 0.200 1.00 91.88 103 LEU A C 1
ATOM 801 O O . LEU A 1 103 ? -4.549 17.054 0.727 1.00 91.88 103 LEU A O 1
ATOM 805 N N . THR A 1 104 ? -2.459 16.238 0.632 1.00 86.69 104 THR A N 1
ATOM 806 C CA . THR A 1 104 ? -1.954 17.042 1.754 1.00 86.69 104 THR A CA 1
ATOM 807 C C . THR A 1 104 ? -1.930 18.529 1.399 1.00 86.69 104 THR A C 1
ATOM 809 O O . THR A 1 104 ? -2.400 19.345 2.186 1.00 86.69 104 THR A O 1
ATOM 812 N N . ALA A 1 105 ? -1.477 18.885 0.193 1.00 85.81 105 ALA A N 1
ATOM 813 C CA . ALA A 1 105 ? -1.460 20.271 -0.281 1.00 85.81 105 ALA A CA 1
ATOM 814 C C . ALA A 1 105 ? -2.867 20.873 -0.463 1.00 85.81 105 ALA A C 1
ATOM 816 O O . ALA A 1 105 ? -3.038 22.087 -0.391 1.00 85.81 105 ALA A O 1
ATOM 817 N N . ARG A 1 106 ? -3.883 20.033 -0.704 1.00 81.38 106 ARG A N 1
ATOM 818 C CA . ARG A 1 106 ? -5.277 20.458 -0.918 1.00 81.38 106 ARG A CA 1
ATOM 819 C C . ARG A 1 106 ? -6.080 20.642 0.369 1.00 81.38 106 ARG A C 1
ATOM 821 O O . ARG A 1 106 ? -7.172 21.199 0.288 1.00 81.38 106 ARG A O 1
ATOM 828 N N . ARG A 1 107 ? -5.597 20.197 1.537 1.00 74.62 107 ARG A N 1
ATOM 829 C CA . ARG A 1 107 ? -6.296 20.428 2.814 1.00 74.62 107 ARG A CA 1
ATOM 830 C C . ARG A 1 107 ? -6.131 21.901 3.232 1.00 74.62 107 ARG A C 1
ATOM 832 O O . ARG A 1 107 ? -5.008 22.309 3.523 1.00 74.62 107 ARG A O 1
ATOM 839 N N . PRO A 1 108 ? -7.205 22.717 3.274 1.00 55.06 108 PRO A N 1
ATOM 840 C CA . PRO A 1 108 ? -7.103 24.098 3.733 1.00 55.06 108 PRO A CA 1
ATOM 841 C C . PRO A 1 108 ? -6.736 24.158 5.225 1.00 55.06 108 PRO A C 1
ATOM 843 O O . PRO A 1 108 ? -7.179 23.339 6.028 1.00 55.06 108 PRO A O 1
ATOM 846 N N . SER A 1 109 ? -5.945 25.170 5.591 1.00 54.00 109 SER A N 1
ATOM 847 C CA . SER A 1 109 ? -5.349 25.417 6.919 1.00 54.00 109 SER A CA 1
ATOM 848 C C . SER A 1 109 ? -6.340 25.621 8.089 1.00 54.00 109 SER A C 1
ATOM 850 O O . SER A 1 109 ? -5.916 25.991 9.182 1.00 54.00 109 SER A O 1
ATOM 852 N N . SER A 1 110 ? -7.649 25.422 7.913 1.00 47.22 110 SER A N 1
ATOM 853 C CA . SER A 1 110 ? -8.668 25.790 8.912 1.00 47.22 110 SER A CA 1
ATOM 854 C C . SER A 1 110 ? -9.021 24.699 9.932 1.00 47.22 110 SER A C 1
ATOM 856 O O . SER A 1 110 ? -9.735 24.985 10.887 1.00 47.22 110 SER A O 1
ATOM 858 N N . ALA A 1 111 ? -8.514 23.468 9.801 1.00 50.84 111 ALA A N 1
ATOM 859 C CA . ALA A 1 111 ? -8.893 22.365 10.697 1.00 50.84 111 ALA A CA 1
ATOM 860 C C . ALA A 1 111 ? -8.168 22.345 12.065 1.00 50.84 111 ALA A C 1
ATOM 862 O O . ALA A 1 111 ? -8.434 21.462 12.874 1.00 50.84 111 ALA A O 1
ATOM 863 N N . VAL A 1 112 ? -7.264 23.294 12.349 1.00 48.47 112 VAL A N 1
ATOM 864 C CA . VAL A 1 112 ? -6.464 23.308 13.598 1.00 48.47 112 VAL A CA 1
ATOM 865 C C . VAL A 1 112 ? -6.981 24.328 14.634 1.00 48.47 112 VAL A C 1
ATOM 867 O O . VAL A 1 112 ? -6.507 24.349 15.763 1.00 48.47 112 VAL A O 1
ATOM 870 N N . ALA A 1 113 ? -7.995 25.143 14.320 1.00 42.50 113 ALA A N 1
ATOM 871 C CA . ALA A 1 113 ? -8.438 26.234 15.205 1.00 42.50 113 ALA A CA 1
ATOM 872 C C . ALA A 1 113 ? -9.572 25.884 16.200 1.00 42.50 113 ALA A C 1
ATOM 874 O O . ALA A 1 113 ? -10.033 26.767 16.913 1.00 42.50 113 ALA A O 1
ATOM 875 N N . GLY A 1 114 ? -10.050 24.634 16.262 1.00 39.88 114 GLY A N 1
ATOM 876 C CA . GLY A 1 114 ? -11.303 24.300 16.965 1.00 39.88 114 GLY A CA 1
ATOM 877 C C . GLY A 1 114 ? -11.207 23.635 18.345 1.00 39.88 114 GLY A C 1
ATOM 878 O O . GLY A 1 114 ? -12.249 23.298 18.890 1.00 39.88 114 GLY A O 1
ATOM 879 N N . ALA A 1 115 ? -10.017 23.391 18.904 1.00 44.34 115 ALA A N 1
ATOM 880 C CA . ALA A 1 115 ? -9.873 22.547 20.105 1.00 44.34 115 ALA A CA 1
ATOM 881 C C . ALA A 1 115 ? -9.287 23.256 21.343 1.00 44.34 115 ALA A C 1
ATOM 883 O O . ALA A 1 115 ? -8.807 22.590 22.255 1.00 44.34 115 ALA A O 1
ATOM 884 N N . ALA A 1 116 ? -9.301 24.591 21.386 1.00 44.97 116 ALA A N 1
ATOM 885 C CA . ALA A 1 116 ? -8.724 25.357 22.494 1.00 44.97 116 ALA A CA 1
ATOM 886 C C . ALA A 1 116 ? -9.647 26.478 22.993 1.00 44.97 116 ALA A C 1
ATOM 888 O O . ALA A 1 116 ? -9.218 27.613 23.136 1.00 44.97 116 ALA A O 1
ATOM 889 N N . THR A 1 117 ? -10.907 26.161 23.270 1.00 48.56 117 THR A N 1
ATOM 890 C CA . THR A 1 117 ? -11.767 26.942 24.170 1.00 48.56 117 THR A CA 1
ATOM 891 C C . THR A 1 117 ? -12.773 25.963 24.748 1.00 48.56 117 THR A C 1
ATOM 893 O O . THR A 1 117 ? -13.579 25.451 23.982 1.00 48.56 117 THR A O 1
ATOM 896 N N . ASP A 1 118 ? -12.602 25.604 26.023 1.00 42.25 118 ASP A N 1
ATOM 897 C CA . ASP A 1 118 ? -13.643 25.207 26.994 1.00 42.25 118 ASP A CA 1
ATOM 898 C C . ASP A 1 118 ? -12.987 24.414 28.137 1.00 42.25 118 ASP A C 1
ATOM 900 O O . ASP A 1 118 ? -13.138 23.202 28.274 1.00 42.25 118 ASP A O 1
ATOM 904 N N . ALA A 1 119 ? -12.184 25.117 28.941 1.00 44.31 119 ALA A N 1
A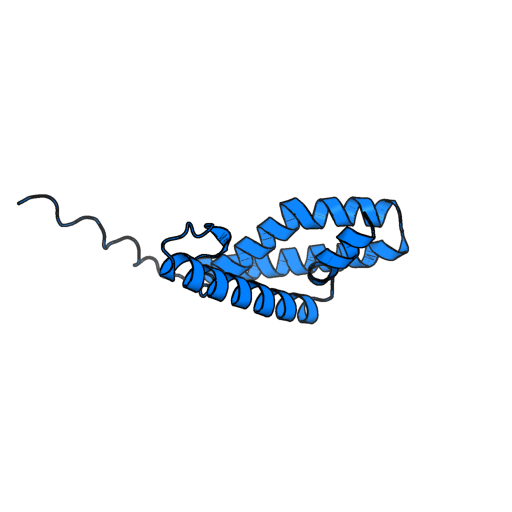TOM 905 C CA . ALA A 1 119 ? -11.695 24.629 30.229 1.00 44.31 119 ALA A CA 1
ATOM 906 C C . ALA A 1 119 ? -11.353 25.799 31.169 1.00 44.31 119 ALA A C 1
ATOM 908 O O . ALA A 1 119 ? -10.271 25.821 31.736 1.00 44.31 119 ALA A O 1
ATOM 909 N N . GLU A 1 120 ? -12.261 26.766 31.327 1.00 40.97 120 GLU A N 1
ATOM 910 C CA . GLU A 1 120 ? -12.344 27.603 32.534 1.00 40.97 120 GLU A CA 1
ATOM 911 C C . GLU A 1 120 ? -13.823 27.923 32.803 1.00 40.97 120 GLU A C 1
ATOM 913 O O . GLU A 1 120 ? -14.478 28.598 32.007 1.00 40.97 120 GLU A O 1
ATOM 918 N N . GLY A 1 121 ? -14.346 27.373 33.902 1.00 39.31 121 GLY A N 1
ATOM 919 C CA . GLY A 1 121 ? -15.725 27.503 34.379 1.00 39.31 121 GLY A CA 1
ATOM 920 C C . GLY A 1 121 ? -15.977 26.594 35.569 1.00 39.31 121 GLY A C 1
ATOM 921 O O . GLY A 1 121 ? -16.210 25.391 35.327 1.00 39.31 121 GLY A O 1
#

Radius of gyration: 18.32 Å; Cα contacts (8 Å, |Δi|>4): 94; chains: 1; bounding box: 38×46×49 Å

Nearest PDB structures (foldseek):
  6l6e-assembly1_A  TM=9.113E-01  e=2.686E-03  Homo sapiens
  1tbf-assembly1_A  TM=9.095E-01  e=4.804E-03  Homo sapiens
  2h42-assembly2_B  TM=8.904E-01  e=5.935E-03  Homo sapiens
  3jab-assembly1_C  TM=9.104E-01  e=9.550E-03  Bos taurus
  3hc8-assembly1_A  TM=9.002E-01  e=1.244E-02  Homo sapiens

Mean predicted aligned error: 7.12 Å

pLDDT: mean 89.15, std 16.27, range [39.31, 98.38]